Protein AF-A0A7C5TQ43-F1 (afdb_monomer)

Secondary structure (DSSP, 8-state):
-HHHHHHHHHHHHTT----PPEEEEEEEEE-TT-PEEEEEEES-GGGSSSEESTTEEEETTEEEEEEEEEEEEEEEEEEEEPPTT-EEEEEE-SS-EEEEEETTEEEEEEEEEEEEEEEEEEEE---------SSHHHHHHHHHHHHHHHHHT-

Nearest PDB structures (foldseek):
  6xux-assembly1_A  TM=3.643E-01  e=1.805E+00  Escherichia coli K-12
  6ct8-assembly1_A  TM=3.686E-01  e=1.093E+00  Pseudomonas aeruginosa PAO1
  3kd4-assembly1_A  TM=4.712E-01  e=3.521E+00  Parabacteroides distasonis ATCC 8503
  3d3i-assembly1_A  TM=3.555E-01  e=7.678E+00  Escherichia coli K-12
  5ca3-assembly1_A  TM=2.874E-01  e=9.075E+00  Escherichia coli K-12

Solvent-accessible surface area (backbone atoms only — not comparable to full-atom values): 8699 Å² total; per-residue (Å²): 118,72,70,62,54,53,55,54,52,56,62,62,61,72,69,70,74,74,80,77,74,29,41,37,42,36,42,34,41,36,44,96,85,40,37,31,36,37,45,75,54,62,78,40,76,84,66,68,40,62,62,47,49,88,41,37,49,76,56,96,75,32,37,38,38,47,52,70,47,91,59,49,19,56,37,36,38,42,33,39,34,46,30,67,69,43,46,80,78,46,78,48,53,97,40,67,74,46,80,45,79,57,85,64,24,40,33,43,32,38,43,48,62,73,38,53,51,44,42,39,40,32,32,32,57,77,71,72,83,74,77,80,75,73,61,75,72,54,51,55,60,54,52,52,50,53,52,51,56,54,60,76,74,108

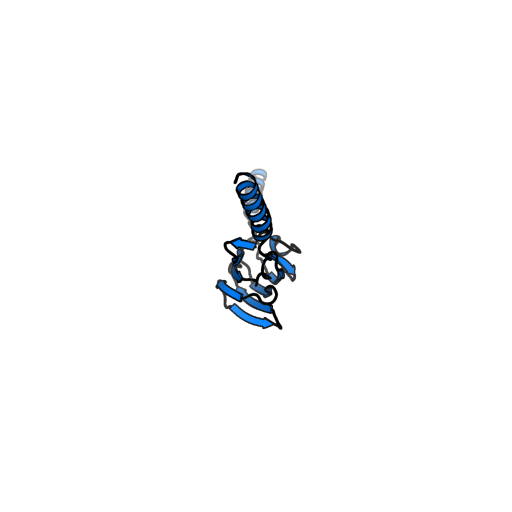Radius of gyration: 27.86 Å; Cα contacts (8 Å, |Δi|>4): 275; chains: 1; bounding box: 81×30×84 Å

pLDDT: mean 87.1, std 13.39, range [50.44, 98.31]

Sequence (154 aa):
MKKTGIAILLILLSTLAFAQTYYADVELTLDDAGVAQITGRTNHPLLSQESSSEFSRKNNGLWLFNMTLDENFSNYVFKVTLPKDASINYVKSPGPIRIEGVGSKIMVAGYGQGRRLEILLQYAVPSKPEKSGGWSYLAIPIFALALCILYLKT

Mean predicted aligned error: 11.12 Å

Foldseek 3Di:
DVVVVVVVVVVVVVPPPPQDAKEEEWEWEAEPLRKTQIDDDIPDPVSPDRIDNPQWDDDPQKIKGKDWDQGWHQKYKYKYKYYFQKDWPDWDWPFDWDWDDDDRIIMIITMDHRGITIIITMIGDDDDPDPPDDPVVVVVVVVVVVVVVVVVVD

Structure (mmCIF, N/CA/C/O backbo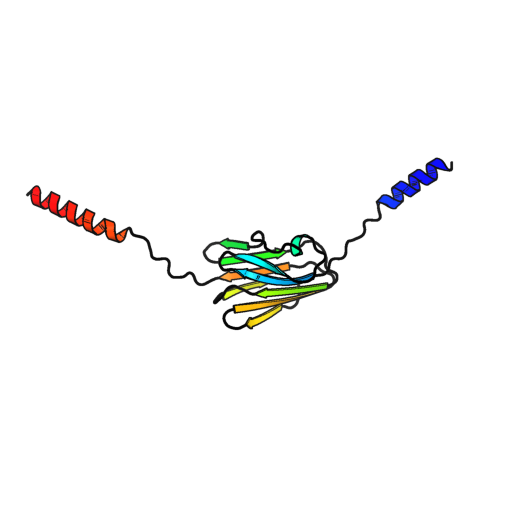ne):
data_AF-A0A7C5TQ43-F1
#
_entry.id   AF-A0A7C5TQ43-F1
#
loop_
_atom_site.group_PDB
_atom_site.id
_atom_site.type_symbol
_atom_site.label_atom_id
_atom_site.label_alt_id
_atom_site.label_comp_id
_atom_site.label_asym_id
_atom_site.label_entity_id
_atom_site.label_seq_id
_atom_site.pdbx_PDB_ins_code
_atom_site.Cartn_x
_atom_site.Cartn_y
_atom_site.Cartn_z
_atom_site.occupancy
_atom_site.B_iso_or_equiv
_atom_site.auth_seq_id
_atom_site.auth_comp_id
_atom_site.auth_asym_id
_atom_site.auth_atom_id
_atom_site.pdbx_PDB_model_num
ATOM 1 N N . MET A 1 1 ? -18.125 16.902 53.996 1.00 53.00 1 MET A N 1
ATOM 2 C CA . MET A 1 1 ? -18.559 15.654 53.323 1.00 53.00 1 MET A CA 1
ATOM 3 C C . MET A 1 1 ? -19.015 15.843 51.870 1.00 53.00 1 MET A C 1
ATOM 5 O O . MET A 1 1 ? -18.722 14.975 51.068 1.00 53.00 1 MET A O 1
ATOM 9 N N . LYS A 1 2 ? -19.664 16.956 51.472 1.00 57.88 2 LYS A N 1
ATOM 10 C CA . LYS A 1 2 ? -20.081 17.166 50.062 1.00 57.88 2 LYS A CA 1
ATOM 11 C C . LYS A 1 2 ? -18.926 17.443 49.078 1.00 57.88 2 LYS A C 1
ATOM 13 O O . LYS A 1 2 ? -18.955 16.966 47.954 1.00 57.88 2 LYS A O 1
ATOM 18 N N . LYS A 1 3 ? -17.888 18.177 49.505 1.00 57.84 3 LYS A N 1
ATOM 19 C CA . LYS A 1 3 ? -16.753 18.569 48.641 1.00 57.84 3 LYS A CA 1
ATOM 20 C C . LYS A 1 3 ? -15.820 17.401 48.282 1.00 57.84 3 LYS A C 1
ATOM 22 O O . LYS A 1 3 ? -15.305 17.354 47.175 1.00 57.84 3 LYS A O 1
ATOM 27 N N . THR A 1 4 ? -15.651 16.442 49.193 1.00 66.50 4 THR A N 1
ATOM 28 C CA . THR A 1 4 ? -14.832 15.238 48.977 1.00 66.50 4 THR A CA 1
ATOM 29 C C . THR A 1 4 ? -15.484 14.258 48.000 1.00 66.50 4 THR A C 1
ATOM 31 O O . THR A 1 4 ? -14.784 13.670 47.187 1.00 66.50 4 THR A O 1
ATOM 34 N N . GLY A 1 5 ? -16.818 14.138 48.001 1.00 73.69 5 GLY A N 1
ATOM 35 C CA . GLY A 1 5 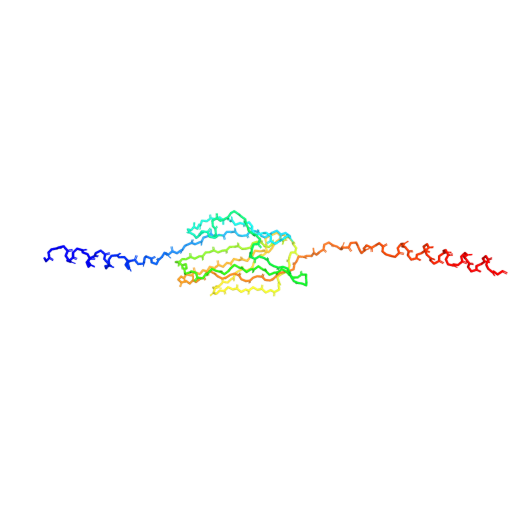? -17.538 13.304 47.028 1.00 73.69 5 GLY A CA 1
ATOM 36 C C . GLY A 1 5 ? -17.447 13.824 45.588 1.00 73.69 5 GLY A C 1
ATOM 37 O O . GLY A 1 5 ? -17.293 13.038 44.661 1.00 73.69 5 GLY A O 1
ATOM 38 N N . ILE A 1 6 ? -17.464 15.149 45.401 1.00 77.81 6 ILE A N 1
ATOM 39 C CA . ILE A 1 6 ? -17.336 15.784 44.077 1.00 77.81 6 ILE A CA 1
ATOM 40 C C . ILE A 1 6 ? -15.937 15.558 43.485 1.00 77.81 6 ILE A C 1
ATOM 42 O O . ILE A 1 6 ? -15.816 15.267 42.298 1.00 77.81 6 ILE A O 1
ATOM 46 N N . ALA A 1 7 ? -14.886 15.633 44.308 1.00 79.19 7 ALA A N 1
ATOM 47 C CA . ALA A 1 7 ? -13.517 15.372 43.863 1.00 79.19 7 ALA A CA 1
ATOM 48 C C . ALA A 1 7 ? -13.323 13.914 43.405 1.00 79.19 7 ALA A C 1
ATOM 50 O O . ALA A 1 7 ? -12.698 13.670 42.378 1.00 79.19 7 ALA A O 1
ATOM 51 N N . ILE A 1 8 ? -13.914 12.953 44.122 1.00 78.56 8 ILE A N 1
ATOM 52 C CA . ILE A 1 8 ? -13.866 11.529 43.755 1.00 78.56 8 ILE A CA 1
ATOM 53 C C . ILE A 1 8 ? -14.643 11.269 42.455 1.00 78.56 8 ILE A C 1
ATOM 55 O O . ILE A 1 8 ? -14.172 10.527 41.597 1.00 78.56 8 ILE A O 1
ATOM 59 N N . LEU A 1 9 ? -15.794 11.924 42.265 1.00 77.50 9 LEU A N 1
ATOM 60 C CA . LEU A 1 9 ? -16.582 11.818 41.034 1.00 77.50 9 LEU A CA 1
ATOM 61 C C . LEU A 1 9 ? -15.830 12.373 39.808 1.00 77.50 9 LEU A C 1
ATOM 63 O O . LEU A 1 9 ? -15.865 11.764 38.744 1.00 77.50 9 LEU A O 1
ATOM 67 N N . LEU A 1 10 ? -15.108 13.488 39.962 1.00 76.81 10 LEU A N 1
ATOM 68 C CA . LEU A 1 10 ? -14.272 14.074 38.904 1.00 76.81 10 LEU A CA 1
ATOM 69 C C . LEU A 1 10 ? -13.087 13.176 38.513 1.00 76.81 10 LEU A C 1
ATOM 71 O O . LEU A 1 10 ? -12.746 13.106 37.336 1.00 76.81 10 LEU A O 1
ATOM 75 N N . ILE A 1 11 ? -12.494 12.459 39.473 1.00 78.12 11 ILE A N 1
ATOM 76 C CA . ILE A 1 11 ? -11.411 11.494 39.216 1.00 78.12 11 ILE A CA 1
ATOM 77 C C . ILE A 1 11 ? -11.943 10.234 38.514 1.00 78.12 11 ILE A C 1
ATOM 79 O O . ILE A 1 11 ? -11.248 9.656 37.688 1.00 78.12 11 ILE A O 1
ATOM 83 N N . LEU A 1 12 ? -13.179 9.816 38.793 1.00 74.44 12 LEU A N 1
ATOM 84 C CA . LEU A 1 12 ? -13.800 8.668 38.119 1.00 74.44 12 LEU A CA 1
ATOM 85 C C . LEU A 1 12 ? -14.260 8.985 36.687 1.00 74.44 12 LEU A C 1
ATOM 87 O O . LEU A 1 12 ? -14.347 8.083 35.862 1.00 74.44 12 LEU A O 1
ATOM 91 N N . LEU A 1 13 ? -14.531 10.254 36.373 1.00 72.19 13 LEU A N 1
ATOM 92 C CA . LEU A 1 13 ? -14.904 10.690 35.022 1.00 72.19 13 LEU A CA 1
ATOM 93 C C . LEU A 1 13 ? -13.702 10.816 34.069 1.00 72.19 13 LEU A C 1
ATOM 95 O O . LEU A 1 13 ? -13.902 10.827 32.857 1.00 72.19 13 LEU A O 1
ATOM 99 N N . SER A 1 14 ? -12.463 10.882 34.576 1.00 66.88 14 SER A N 1
ATOM 100 C CA . SER A 1 14 ? -11.261 10.997 33.733 1.00 66.88 14 SER A CA 1
ATOM 101 C C . SER A 1 14 ? -10.844 9.682 33.064 1.00 66.88 14 SER A C 1
ATOM 103 O O . SER A 1 14 ? -10.039 9.704 32.136 1.00 66.88 14 SER A O 1
ATOM 105 N N . THR A 1 15 ? -11.403 8.541 33.487 1.00 63.38 15 THR A N 1
ATOM 106 C CA . THR A 1 15 ? -11.098 7.212 32.929 1.00 63.38 15 THR A CA 1
ATOM 107 C C . THR A 1 15 ? -12.084 6.752 31.856 1.00 63.38 15 THR A C 1
ATOM 109 O O . THR A 1 15 ? -11.984 5.616 31.390 1.00 63.38 15 THR A O 1
ATOM 112 N N . LEU A 1 16 ? -12.999 7.620 31.404 1.00 61.56 16 LEU A N 1
ATOM 113 C CA . LEU A 1 16 ? -13.785 7.394 30.188 1.00 61.56 16 LEU A CA 1
ATOM 114 C C . LEU A 1 16 ? -12.873 7.538 28.959 1.00 61.56 16 LEU A C 1
ATOM 116 O O . LEU A 1 16 ? -12.969 8.486 28.182 1.00 61.56 16 LEU A O 1
ATOM 120 N N . ALA A 1 17 ? -11.950 6.591 28.799 1.00 63.25 17 ALA A N 1
ATOM 121 C CA . ALA A 1 17 ? -11.212 6.399 27.568 1.00 63.25 17 ALA A CA 1
ATOM 122 C C . ALA A 1 17 ? -12.217 5.929 26.511 1.00 63.25 17 ALA A C 1
ATOM 124 O O . ALA A 1 17 ? -12.597 4.759 26.457 1.00 63.25 17 ALA A O 1
ATOM 125 N N . PHE A 1 18 ? -12.697 6.862 25.693 1.00 63.91 18 PHE A N 1
ATOM 126 C CA . PHE A 1 18 ? -13.457 6.517 24.505 1.00 63.91 18 PHE A CA 1
ATOM 127 C C . PHE A 1 18 ? -12.513 5.778 23.562 1.00 63.91 18 PHE A C 1
ATOM 129 O O . PHE A 1 18 ? -11.591 6.372 23.006 1.00 63.91 18 PHE A O 1
ATOM 136 N N . ALA A 1 19 ? -12.724 4.473 23.395 1.00 66.94 19 ALA A N 1
ATOM 137 C CA . ALA A 1 19 ? -12.080 3.726 22.328 1.00 66.94 19 ALA A CA 1
ATOM 138 C C . ALA A 1 19 ? -12.570 4.310 20.995 1.00 66.94 19 ALA A C 1
ATOM 140 O O . ALA A 1 19 ? -13.685 4.026 20.546 1.00 66.94 19 ALA A O 1
ATOM 141 N N . GLN A 1 20 ? -11.769 5.199 20.403 1.00 76.00 20 GLN A N 1
ATOM 142 C CA . GLN A 1 20 ? -12.098 5.816 19.129 1.00 76.00 20 GLN A CA 1
ATOM 143 C C . GLN A 1 20 ? -12.204 4.713 18.082 1.00 76.00 20 GLN A C 1
ATOM 145 O O . GLN A 1 20 ? -11.263 3.966 17.831 1.00 76.00 20 GLN A O 1
ATOM 150 N N . THR A 1 21 ? -13.394 4.581 17.510 1.00 85.31 21 THR A N 1
ATOM 151 C CA . THR A 1 21 ? -13.659 3.569 16.499 1.00 85.31 21 THR A CA 1
ATOM 152 C C . THR A 1 21 ? -13.360 4.162 15.128 1.00 85.31 21 THR A C 1
ATOM 154 O O . THR A 1 21 ? -14.011 5.124 14.709 1.00 85.31 21 THR A O 1
ATOM 157 N N . TYR A 1 22 ? -12.375 3.605 14.425 1.00 95.25 22 TYR A N 1
ATOM 158 C CA . TYR A 1 22 ? -11.996 4.098 13.104 1.00 95.25 22 TYR A CA 1
ATOM 159 C C . TYR A 1 22 ? -12.810 3.453 11.982 1.00 95.25 22 TYR A C 1
ATOM 161 O O . TYR A 1 22 ? -13.340 2.349 12.116 1.00 95.25 22 TYR A O 1
ATOM 169 N N . TYR A 1 23 ? -12.935 4.163 10.873 1.00 95.94 23 TYR A N 1
ATOM 170 C CA . TYR A 1 23 ? -13.541 3.731 9.623 1.00 95.94 23 TYR A CA 1
ATOM 171 C C . TYR A 1 23 ? -12.664 4.221 8.474 1.00 95.94 23 TYR A C 1
ATOM 173 O O . TYR A 1 23 ? -12.172 5.350 8.523 1.00 95.94 23 TYR A O 1
ATOM 181 N N . ALA A 1 24 ? -12.504 3.402 7.436 1.00 96.94 24 ALA A N 1
ATOM 182 C CA . ALA A 1 24 ? -11.791 3.801 6.230 1.00 96.94 24 ALA A CA 1
ATOM 183 C C . ALA A 1 24 ? -12.426 3.208 4.970 1.00 96.94 24 ALA A C 1
ATOM 185 O O . ALA A 1 24 ? -12.670 2.013 4.881 1.00 96.94 24 ALA A O 1
ATOM 186 N N . ASP A 1 25 ? -12.630 4.040 3.966 1.00 97.50 25 ASP A N 1
ATOM 187 C CA . ASP A 1 25 ? -12.872 3.642 2.584 1.00 97.50 25 ASP A CA 1
ATOM 188 C C . ASP A 1 25 ? -11.901 4.452 1.739 1.00 97.50 25 ASP A C 1
ATOM 190 O O . ASP A 1 25 ? -12.130 5.640 1.498 1.00 97.50 25 ASP A O 1
ATOM 194 N N . VAL A 1 26 ? -10.746 3.853 1.449 1.00 97.06 26 VAL A N 1
ATOM 195 C CA . VAL A 1 26 ? -9.582 4.570 0.919 1.00 97.06 26 VAL A CA 1
ATOM 196 C C . VAL A 1 26 ? -9.094 3.991 -0.400 1.00 97.06 26 VAL A C 1
ATOM 198 O O . VAL A 1 26 ? -8.979 2.778 -0.583 1.00 97.06 26 VAL A O 1
ATOM 201 N N . GLU A 1 27 ? -8.741 4.883 -1.314 1.00 97.44 27 GLU A N 1
ATOM 202 C CA . GLU A 1 27 ? -8.082 4.551 -2.569 1.00 97.44 27 GLU A CA 1
ATOM 203 C C . GLU A 1 27 ? -6.670 5.135 -2.559 1.00 97.44 27 GLU A C 1
ATOM 205 O O . GLU A 1 27 ? -6.463 6.334 -2.364 1.00 97.44 27 GLU A O 1
ATOM 210 N N . LEU A 1 28 ? -5.700 4.249 -2.753 1.00 97.62 28 LEU A N 1
ATOM 211 C CA . LEU A 1 28 ? -4.271 4.502 -2.730 1.00 97.62 28 LEU A CA 1
ATOM 212 C C . LEU A 1 28 ? -3.745 4.346 -4.155 1.00 97.62 28 LEU A C 1
ATOM 214 O O . LEU A 1 28 ? -3.889 3.282 -4.756 1.00 97.62 28 LEU A O 1
ATOM 218 N N . THR A 1 29 ? -3.126 5.381 -4.711 1.00 97.50 29 THR A N 1
ATOM 219 C CA . THR A 1 29 ? -2.460 5.293 -6.020 1.00 97.50 29 THR A CA 1
ATOM 220 C C . THR A 1 29 ? -0.967 5.497 -5.836 1.00 97.50 29 THR A C 1
ATOM 222 O O . THR A 1 29 ? -0.548 6.568 -5.404 1.00 97.50 29 THR A O 1
ATOM 225 N N . LEU A 1 30 ? -0.174 4.471 -6.149 1.00 97.12 30 LEU A N 1
ATOM 226 C CA . LEU A 1 30 ? 1.284 4.533 -6.073 1.00 97.12 30 LEU A CA 1
ATOM 227 C C . LEU A 1 30 ? 1.864 5.045 -7.395 1.00 97.12 30 LEU A C 1
ATOM 229 O O . LEU A 1 30 ? 1.446 4.607 -8.473 1.00 97.12 30 LEU A O 1
ATOM 233 N N . ASP A 1 31 ? 2.839 5.945 -7.308 1.00 94.56 31 ASP A N 1
ATOM 234 C CA . ASP A 1 31 ? 3.641 6.385 -8.451 1.00 94.56 31 ASP A CA 1
ATOM 235 C C . ASP A 1 31 ? 4.973 5.614 -8.578 1.00 94.56 31 ASP A C 1
ATOM 237 O O . ASP A 1 31 ? 5.323 4.774 -7.745 1.00 94.56 31 ASP A O 1
ATOM 241 N N . ASP A 1 32 ? 5.731 5.892 -9.643 1.00 91.75 32 ASP A N 1
ATOM 242 C CA . ASP A 1 32 ? 7.015 5.228 -9.923 1.00 91.75 32 ASP A CA 1
ATOM 243 C C . ASP A 1 32 ? 8.099 5.528 -8.862 1.00 91.75 32 ASP A C 1
ATOM 245 O O . ASP A 1 32 ? 9.090 4.793 -8.756 1.00 91.75 32 ASP A O 1
ATOM 249 N N . ALA A 1 33 ? 7.919 6.599 -8.079 1.00 91.50 33 ALA A N 1
ATOM 250 C CA . ALA A 1 33 ? 8.787 7.012 -6.978 1.00 91.50 33 ALA A CA 1
ATOM 251 C C . ALA A 1 33 ? 8.341 6.435 -5.620 1.00 91.50 33 ALA A C 1
ATOM 253 O O . ALA A 1 33 ? 8.987 6.695 -4.604 1.00 91.50 33 ALA A O 1
ATOM 254 N N . GLY A 1 34 ? 7.269 5.638 -5.596 1.00 91.56 34 G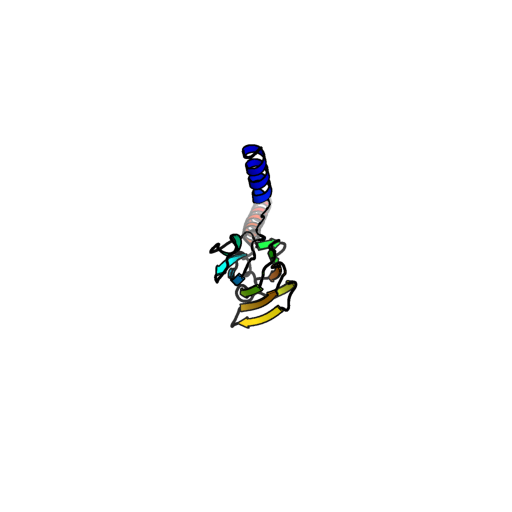LY A N 1
ATOM 255 C CA . GLY A 1 34 ? 6.718 5.041 -4.386 1.00 91.56 34 GLY A CA 1
ATOM 256 C C . GLY A 1 34 ? 5.895 6.010 -3.534 1.00 91.56 34 GLY A C 1
ATOM 257 O O . GLY A 1 34 ? 5.575 5.674 -2.394 1.00 91.56 34 GLY A O 1
ATOM 258 N N . VAL A 1 35 ? 5.529 7.189 -4.034 1.00 95.62 35 VAL A N 1
ATOM 259 C CA . VAL A 1 35 ? 4.616 8.093 -3.324 1.00 95.62 35 VAL A CA 1
ATOM 260 C C . VAL A 1 35 ? 3.196 7.551 -3.446 1.00 95.62 35 VAL A C 1
ATOM 262 O O . VAL A 1 35 ? 2.724 7.253 -4.545 1.00 95.62 35 VAL A O 1
ATOM 265 N N . ALA A 1 36 ? 2.510 7.421 -2.313 1.00 96.81 36 ALA A N 1
ATOM 266 C CA . ALA A 1 36 ? 1.112 7.031 -2.259 1.00 96.81 36 ALA A CA 1
ATOM 267 C C . ALA A 1 36 ? 0.229 8.276 -2.222 1.00 96.81 36 ALA A C 1
ATOM 269 O O . ALA A 1 36 ? 0.300 9.052 -1.273 1.00 96.81 36 ALA A O 1
ATOM 270 N N . GLN A 1 37 ? -0.614 8.445 -3.234 1.00 97.19 37 GLN A N 1
ATOM 271 C CA . GLN A 1 37 ? -1.729 9.388 -3.202 1.00 97.19 37 GLN A CA 1
ATOM 272 C C . GLN A 1 37 ? -2.894 8.720 -2.481 1.00 97.19 37 GLN A C 1
ATOM 274 O O . GLN A 1 37 ? -3.311 7.633 -2.888 1.00 97.19 37 GLN A O 1
ATOM 279 N N . ILE A 1 38 ? -3.387 9.341 -1.415 1.00 96.69 38 ILE A N 1
ATOM 280 C CA . ILE A 1 38 ? -4.420 8.791 -0.540 1.00 96.69 38 ILE A CA 1
ATOM 281 C C . ILE A 1 38 ? -5.689 9.611 -0.738 1.00 96.69 38 ILE A C 1
ATOM 283 O O . ILE A 1 38 ? -5.710 10.828 -0.574 1.00 96.69 38 ILE A O 1
ATOM 287 N N . THR A 1 39 ? -6.765 8.932 -1.108 1.00 96.56 39 THR A N 1
ATOM 288 C CA . THR A 1 39 ? -8.079 9.546 -1.306 1.00 96.56 39 THR A CA 1
ATOM 289 C C . THR A 1 39 ? -9.156 8.692 -0.653 1.00 96.56 39 THR A C 1
ATOM 291 O O . THR A 1 39 ? -8.915 7.538 -0.301 1.00 96.56 39 THR A O 1
ATOM 294 N N . GLY A 1 40 ? -10.354 9.251 -0.485 1.00 94.31 40 GLY A N 1
ATOM 295 C CA . GLY A 1 40 ? -11.510 8.530 0.039 1.00 94.31 40 GLY A CA 1
ATOM 296 C C . GLY A 1 40 ? -12.062 9.128 1.329 1.00 94.31 40 GLY A C 1
ATOM 297 O O . GLY A 1 40 ? -11.907 10.318 1.601 1.00 94.31 40 GLY A O 1
ATOM 298 N N . ARG A 1 41 ? -12.781 8.311 2.100 1.00 95.31 41 ARG A N 1
ATOM 299 C CA . ARG A 1 41 ? -13.497 8.722 3.314 1.00 95.31 41 ARG A CA 1
ATOM 300 C C . ARG A 1 41 ? -12.960 7.971 4.519 1.00 95.31 41 ARG A C 1
ATOM 302 O O . ARG A 1 41 ? -13.066 6.752 4.601 1.00 95.31 41 ARG A O 1
ATOM 309 N N . THR A 1 42 ? -12.430 8.705 5.483 1.00 96.12 42 THR A N 1
ATOM 310 C CA . THR A 1 42 ? -11.833 8.136 6.690 1.00 96.12 42 THR A CA 1
ATOM 311 C C . THR A 1 42 ? -11.931 9.122 7.844 1.00 96.12 42 THR A C 1
ATOM 313 O O . THR A 1 42 ? -11.995 10.333 7.634 1.00 96.12 42 THR A O 1
ATOM 316 N N . ASN A 1 43 ? -11.960 8.605 9.067 1.00 94.44 43 ASN A N 1
ATOM 317 C CA . ASN A 1 43 ? -11.801 9.397 10.289 1.00 94.44 43 ASN A CA 1
ATOM 318 C C . ASN A 1 43 ? -10.424 9.175 10.946 1.00 94.44 43 ASN A C 1
ATOM 320 O O . ASN A 1 43 ? -10.205 9.627 12.070 1.00 94.44 43 ASN A O 1
ATOM 324 N N . HIS A 1 44 ? -9.515 8.464 10.268 1.00 94.00 44 HIS A N 1
ATOM 325 C CA . HIS A 1 44 ? -8.171 8.175 10.754 1.00 94.00 44 HIS A CA 1
ATOM 326 C C . HIS A 1 44 ? -7.167 9.248 10.291 1.00 94.00 44 HIS A C 1
ATOM 328 O O . HIS A 1 44 ? -6.999 9.425 9.084 1.00 94.00 44 HIS A O 1
ATOM 334 N N . PRO A 1 45 ? -6.426 9.913 11.199 1.00 91.88 45 PRO A N 1
ATOM 335 C CA . PRO A 1 45 ? -5.603 11.081 10.863 1.00 91.88 45 PRO A CA 1
ATOM 336 C C . PRO A 1 45 ? -4.495 10.788 9.842 1.00 91.88 45 PRO A C 1
ATOM 338 O O . PRO A 1 45 ? -4.256 11.602 8.955 1.00 91.88 45 PRO A O 1
ATOM 341 N N . LEU A 1 46 ? -3.852 9.614 9.908 1.00 91.31 46 LEU A N 1
ATOM 342 C CA . LEU A 1 46 ? -2.810 9.232 8.938 1.00 91.31 46 LEU A CA 1
ATOM 343 C C . LEU A 1 46 ? -3.355 8.966 7.529 1.00 91.31 46 LEU A C 1
ATOM 345 O O . LEU A 1 46 ? -2.6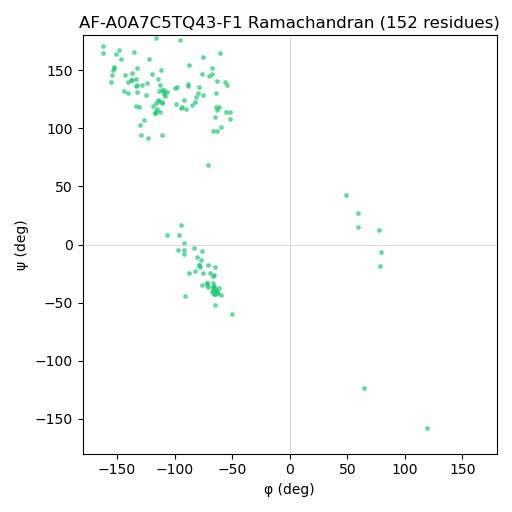20 9.097 6.559 1.00 91.31 46 LEU A O 1
ATOM 349 N N . LEU A 1 47 ? -4.634 8.601 7.412 1.00 92.06 47 LEU A N 1
ATOM 350 C CA . LEU A 1 47 ? -5.280 8.345 6.123 1.00 92.06 47 LEU A CA 1
ATOM 351 C C . LEU A 1 47 ? -5.961 9.601 5.562 1.00 92.06 47 LEU A C 1
ATOM 353 O O . LEU A 1 47 ? -6.414 9.583 4.425 1.00 92.06 47 LEU A O 1
ATOM 357 N N . SER A 1 48 ? -6.037 10.676 6.351 1.00 87.88 48 SER A N 1
ATOM 358 C CA . SER A 1 48 ? -6.545 11.981 5.915 1.00 87.88 48 SER A CA 1
ATOM 359 C C . SER A 1 48 ? -5.487 12.831 5.204 1.00 87.88 48 SER A C 1
ATOM 361 O O . SER A 1 48 ? -5.792 13.940 4.775 1.00 87.88 48 SER A O 1
ATOM 363 N N . GLN A 1 49 ? -4.243 12.354 5.114 1.00 83.75 49 GLN A N 1
ATOM 364 C CA . GLN A 1 49 ? -3.198 13.002 4.322 1.00 83.75 49 GLN A CA 1
ATOM 365 C C . GLN A 1 49 ? -3.514 12.836 2.831 1.00 83.75 49 GLN A C 1
ATOM 367 O O . GLN A 1 49 ? -4.013 11.792 2.441 1.00 83.75 49 GLN A O 1
ATOM 372 N N . GLU A 1 50 ? -3.198 13.823 1.991 1.00 88.19 50 GLU A N 1
ATOM 373 C CA . GLU A 1 50 ? -3.420 13.708 0.537 1.00 88.19 50 GLU A CA 1
ATOM 374 C C . GLU A 1 50 ? -2.369 12.815 -0.136 1.00 88.19 50 GLU A C 1
ATOM 376 O O . GLU A 1 50 ? -2.664 12.081 -1.077 1.00 88.19 50 GLU A O 1
ATOM 381 N N . SER A 1 51 ? -1.125 12.851 0.353 1.00 91.88 51 SER A N 1
ATOM 382 C CA . SER A 1 51 ? -0.045 12.020 -0.170 1.00 91.88 51 SER A CA 1
ATOM 383 C C . SER A 1 51 ? 1.035 11.743 0.868 1.00 91.88 51 SER A C 1
ATOM 385 O O . SER A 1 51 ? 1.274 12.562 1.753 1.00 91.88 51 SER A O 1
ATOM 387 N N . SER A 1 52 ? 1.696 10.590 0.759 1.00 92.38 52 SER A N 1
ATOM 388 C CA . SER A 1 52 ? 2.816 10.229 1.629 1.00 92.38 52 SER A CA 1
ATOM 389 C C . SER A 1 52 ? 3.756 9.226 0.963 1.00 92.38 52 SER A C 1
ATOM 391 O O . SER A 1 52 ? 3.324 8.278 0.305 1.00 92.38 52 SER A O 1
ATOM 393 N N . SER A 1 53 ? 5.060 9.413 1.161 1.00 92.88 53 SER A N 1
ATOM 394 C CA . SER A 1 53 ? 6.099 8.440 0.797 1.00 92.88 53 SER A CA 1
ATOM 395 C C . SER A 1 53 ? 6.529 7.560 1.975 1.00 92.88 53 SER A C 1
ATOM 397 O O . SER A 1 53 ? 7.338 6.654 1.793 1.00 92.88 53 SER A O 1
ATOM 399 N N . GLU A 1 54 ? 6.027 7.813 3.187 1.00 93.69 54 GLU A N 1
ATOM 400 C CA . GLU A 1 54 ? 6.508 7.169 4.421 1.00 93.69 54 GLU A CA 1
ATOM 401 C C . GLU A 1 54 ? 6.239 5.659 4.453 1.00 93.69 54 GLU A C 1
ATOM 403 O O . GLU A 1 54 ? 6.982 4.895 5.073 1.00 93.69 54 GLU A O 1
ATOM 408 N N . PHE A 1 55 ? 5.207 5.222 3.734 1.00 94.25 55 PHE A N 1
ATOM 409 C CA . PHE A 1 55 ? 4.802 3.822 3.638 1.00 94.25 55 PHE A CA 1
ATOM 410 C C . PHE A 1 55 ? 5.635 3.015 2.637 1.00 94.25 55 PHE A C 1
ATOM 412 O O . PHE A 1 55 ? 5.529 1.790 2.613 1.00 94.25 55 PHE A O 1
ATOM 419 N N . SER A 1 56 ? 6.463 3.662 1.813 1.00 96.06 56 SER A N 1
ATOM 420 C CA . SER A 1 56 ? 7.196 3.007 0.730 1.00 96.06 56 SER A CA 1
ATOM 421 C C . SER A 1 56 ? 8.698 2.985 0.973 1.00 96.06 56 SER A C 1
ATOM 423 O O . SER A 1 56 ? 9.313 3.981 1.346 1.00 96.06 56 SER A O 1
ATOM 425 N N . ARG A 1 57 ? 9.330 1.845 0.691 1.00 95.88 57 ARG A N 1
ATOM 426 C CA . ARG A 1 57 ? 10.792 1.701 0.670 1.00 95.88 57 ARG A CA 1
ATOM 427 C C . ARG A 1 57 ? 11.224 0.883 -0.537 1.00 95.88 57 ARG A C 1
ATOM 429 O O . ARG A 1 57 ? 10.571 -0.099 -0.873 1.00 95.88 57 ARG A O 1
ATOM 436 N N . LYS A 1 58 ? 12.343 1.249 -1.167 1.00 94.06 58 LYS A N 1
ATOM 437 C CA . LYS A 1 58 ? 12.942 0.479 -2.266 1.00 94.06 58 LYS A CA 1
ATOM 438 C C . LYS A 1 58 ? 14.200 -0.237 -1.792 1.00 94.06 58 LYS A C 1
ATOM 440 O O . LYS A 1 58 ? 15.071 0.393 -1.200 1.00 94.06 58 LYS A O 1
ATOM 445 N N . ASN A 1 59 ? 14.315 -1.529 -2.081 1.00 91.44 59 ASN A N 1
ATOM 446 C CA . ASN A 1 59 ? 15.523 -2.314 -1.838 1.00 91.44 59 ASN A CA 1
ATOM 447 C C . ASN A 1 59 ? 15.758 -3.284 -3.005 1.00 91.44 59 ASN A C 1
ATOM 449 O O . ASN A 1 59 ? 14.838 -3.992 -3.409 1.00 91.44 59 ASN A O 1
ATOM 453 N N . ASN A 1 60 ? 16.975 -3.310 -3.555 1.00 87.94 60 ASN A N 1
ATOM 454 C CA . ASN A 1 60 ? 17.379 -4.202 -4.652 1.00 87.94 60 ASN A CA 1
ATOM 455 C C . ASN A 1 60 ? 16.403 -4.224 -5.846 1.00 87.94 60 ASN A C 1
ATOM 457 O O . ASN A 1 60 ? 16.062 -5.280 -6.369 1.00 87.94 60 ASN A O 1
ATOM 461 N N . GLY A 1 61 ? 15.910 -3.053 -6.260 1.00 88.12 61 GLY A N 1
ATOM 462 C CA . GLY A 1 61 ? 14.973 -2.931 -7.385 1.00 88.12 61 GLY A CA 1
ATOM 463 C C . GLY A 1 61 ? 13.512 -3.265 -7.059 1.00 88.12 61 GLY A C 1
ATOM 464 O O . GLY A 1 61 ? 12.645 -2.996 -7.887 1.00 88.12 61 GLY A O 1
ATOM 465 N N . LEU A 1 62 ? 13.219 -3.764 -5.854 1.00 94.00 62 LEU A N 1
ATOM 466 C CA . LEU A 1 62 ? 11.867 -4.049 -5.377 1.00 94.00 62 LEU A CA 1
ATOM 467 C C . LEU A 1 62 ? 11.366 -2.930 -4.464 1.00 94.00 62 LEU A C 1
ATOM 469 O O . LEU A 1 62 ? 12.066 -2.485 -3.554 1.00 94.00 62 LEU A O 1
ATOM 473 N N . TRP A 1 63 ? 10.131 -2.506 -4.687 1.00 96.44 63 TRP A N 1
ATOM 474 C CA . TRP A 1 63 ? 9.390 -1.634 -3.792 1.00 96.44 63 TRP A CA 1
ATOM 475 C C . TRP A 1 63 ? 8.632 -2.459 -2.758 1.00 96.44 63 TRP A C 1
ATOM 477 O O . TRP A 1 63 ? 8.021 -3.475 -3.085 1.00 96.44 63 TRP A O 1
ATOM 487 N N . LEU A 1 64 ? 8.657 -1.997 -1.514 1.00 97.38 64 LEU A N 1
ATOM 488 C CA . LEU A 1 64 ? 7.832 -2.467 -0.414 1.00 97.38 64 LEU A CA 1
ATOM 489 C C . LEU A 1 64 ? 6.946 -1.310 0.037 1.00 97.38 64 LEU A C 1
ATOM 491 O O . LEU A 1 64 ? 7.453 -0.326 0.572 1.00 97.38 64 LEU A O 1
ATOM 495 N N . PHE A 1 65 ? 5.643 -1.450 -0.164 1.00 98.00 65 PHE A N 1
ATOM 496 C CA . PHE A 1 65 ? 4.623 -0.588 0.412 1.00 98.00 65 PHE A CA 1
ATOM 497 C C . PHE A 1 65 ? 4.043 -1.273 1.654 1.00 98.00 65 PHE A C 1
ATOM 499 O O . PHE A 1 65 ? 3.545 -2.397 1.567 1.00 98.00 65 PHE A O 1
ATOM 506 N N . ASN A 1 66 ? 4.140 -0.621 2.808 1.00 97.56 66 ASN A N 1
ATOM 507 C CA . ASN A 1 66 ? 3.643 -1.111 4.087 1.00 97.56 66 ASN A CA 1
ATOM 508 C C . ASN A 1 66 ? 2.799 -0.033 4.766 1.00 97.56 66 ASN A C 1
ATOM 510 O O . ASN A 1 66 ? 3.331 0.896 5.371 1.00 97.56 66 ASN A O 1
ATOM 514 N N . MET A 1 67 ? 1.485 -0.203 4.700 1.00 96.00 67 MET A N 1
ATOM 515 C CA . MET A 1 67 ? 0.529 0.582 5.465 1.00 96.00 67 MET A CA 1
ATOM 516 C C . MET A 1 67 ? -0.100 -0.330 6.514 1.00 96.00 67 MET A C 1
ATOM 518 O O . MET A 1 67 ? -1.054 -1.057 6.238 1.00 96.00 67 MET A O 1
ATOM 522 N N . THR A 1 68 ? 0.483 -0.313 7.710 1.00 95.94 68 THR A N 1
ATOM 523 C CA . THR A 1 68 ? -0.052 -0.989 8.893 1.00 95.94 68 THR A CA 1
ATOM 524 C C . THR A 1 68 ? -0.393 0.070 9.926 1.00 95.94 68 THR A C 1
ATOM 526 O O . THR A 1 68 ? 0.475 0.852 10.308 1.00 95.94 68 THR A O 1
ATOM 529 N N . LEU A 1 69 ? -1.654 0.100 10.340 1.00 94.88 69 LEU A N 1
ATOM 530 C CA . LEU A 1 69 ? -2.159 0.974 11.395 1.00 94.88 69 LEU A CA 1
ATOM 531 C C . LEU A 1 69 ? -2.509 0.093 12.588 1.00 94.88 69 LEU A C 1
ATOM 533 O O . LEU A 1 69 ? -3.117 -0.957 12.394 1.00 94.88 69 LEU A O 1
ATOM 537 N N . ASP A 1 70 ? -2.091 0.466 13.793 1.00 92.06 70 ASP A N 1
ATOM 538 C CA . ASP A 1 70 ? -2.227 -0.396 14.974 1.00 92.06 70 ASP A CA 1
ATOM 539 C C . ASP A 1 70 ? -3.653 -0.388 15.543 1.00 92.06 70 ASP A C 1
ATOM 541 O O . ASP A 1 70 ? -4.061 -1.313 16.253 1.00 92.06 70 ASP A O 1
ATOM 545 N N . GLU A 1 71 ? -4.435 0.632 15.206 1.00 92.75 71 GLU A N 1
ATOM 546 C CA . GLU A 1 71 ? -5.794 0.823 15.675 1.00 92.75 71 GLU A CA 1
ATOM 547 C C . GLU A 1 71 ? -6.789 -0.105 14.971 1.00 92.75 71 GLU A C 1
ATOM 549 O O . GLU A 1 71 ? -6.692 -0.413 13.780 1.00 92.75 71 GLU A O 1
ATOM 554 N N . ASN A 1 72 ? -7.816 -0.525 15.712 1.00 93.12 72 ASN A N 1
ATOM 555 C CA . ASN A 1 72 ? -8.900 -1.311 15.142 1.00 93.12 72 ASN A CA 1
ATOM 556 C C . ASN A 1 72 ? -9.886 -0.421 14.388 1.00 93.12 72 ASN A C 1
ATOM 558 O O . ASN A 1 72 ? -10.357 0.606 14.885 1.00 93.12 72 ASN A O 1
ATOM 562 N N . PHE A 1 73 ? -10.275 -0.890 13.210 1.00 95.25 73 PHE A N 1
ATOM 563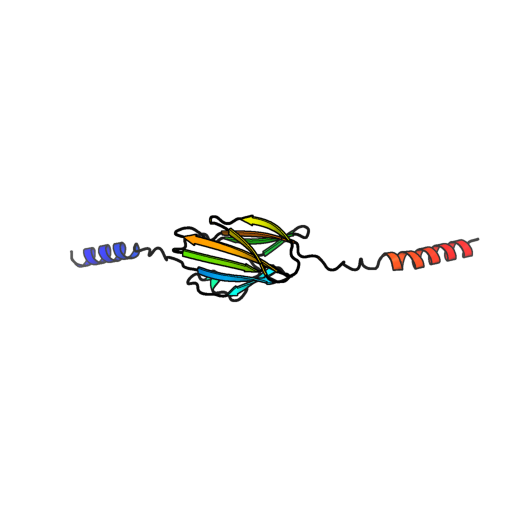 C CA . PHE A 1 73 ? -11.320 -0.278 12.411 1.00 95.25 73 PHE A CA 1
ATOM 564 C C . PHE A 1 73 ? -12.634 -1.024 12.638 1.00 95.25 73 PHE A C 1
ATOM 566 O O . PHE A 1 73 ? -12.668 -2.258 12.620 1.00 95.25 73 PHE A O 1
ATOM 573 N N . SER A 1 74 ? -13.726 -0.273 12.813 1.00 95.56 74 SER A N 1
ATOM 574 C CA . SER A 1 74 ? -15.093 -0.800 12.709 1.00 95.56 74 SER A CA 1
ATOM 575 C C . SER A 1 74 ? -15.233 -1.572 11.412 1.00 95.56 74 SER A C 1
ATOM 577 O O . SER A 1 74 ? -15.450 -2.773 11.454 1.00 95.56 74 SER A O 1
ATOM 579 N N . ASN A 1 75 ? -15.012 -0.896 10.289 1.00 95.75 75 ASN A N 1
ATOM 580 C CA . ASN A 1 75 ? -14.919 -1.456 8.956 1.00 95.75 75 ASN A CA 1
ATOM 581 C C . ASN A 1 75 ? -13.849 -0.690 8.183 1.00 95.75 75 ASN A C 1
ATOM 583 O O . ASN A 1 75 ? -13.704 0.525 8.359 1.00 95.75 75 ASN A O 1
ATOM 587 N N . TYR A 1 76 ? -13.138 -1.386 7.306 1.00 97.06 76 TYR A N 1
ATOM 588 C CA . TYR A 1 76 ? -12.312 -0.743 6.305 1.00 97.06 76 TYR A CA 1
ATOM 589 C C . TYR A 1 76 ? -12.442 -1.414 4.943 1.00 97.06 76 TYR A C 1
ATOM 591 O O . TYR A 1 76 ? -12.592 -2.633 4.849 1.00 97.06 76 TYR A O 1
ATOM 599 N N . VAL A 1 77 ? -12.327 -0.606 3.898 1.00 97.62 77 VAL A N 1
ATOM 600 C CA . VAL A 1 77 ? -12.138 -1.016 2.509 1.00 97.62 77 VAL A CA 1
ATOM 601 C C . VAL A 1 77 ? -10.938 -0.244 1.980 1.00 97.62 77 VAL A C 1
ATOM 603 O O . VAL A 1 77 ? -10.788 0.948 2.250 1.00 97.62 77 VAL A O 1
ATOM 606 N N . PHE A 1 78 ? -10.066 -0.924 1.247 1.00 97.75 78 PHE A N 1
ATOM 607 C CA . PHE A 1 78 ? -8.950 -0.279 0.573 1.00 97.75 78 PHE A CA 1
ATOM 608 C C . PHE A 1 78 ? -8.846 -0.734 -0.878 1.00 97.75 78 PHE A C 1
ATOM 610 O O . PHE A 1 78 ? -9.191 -1.870 -1.222 1.00 97.75 78 PHE A O 1
ATOM 617 N N . LYS A 1 79 ? -8.299 0.142 -1.717 1.00 98.12 79 LYS A N 1
ATOM 618 C CA . LYS A 1 79 ? -7.821 -0.188 -3.062 1.00 98.12 79 LYS A CA 1
ATOM 619 C C . LYS A 1 79 ? -6.436 0.402 -3.248 1.00 98.12 79 LYS A C 1
ATOM 621 O O . LYS A 1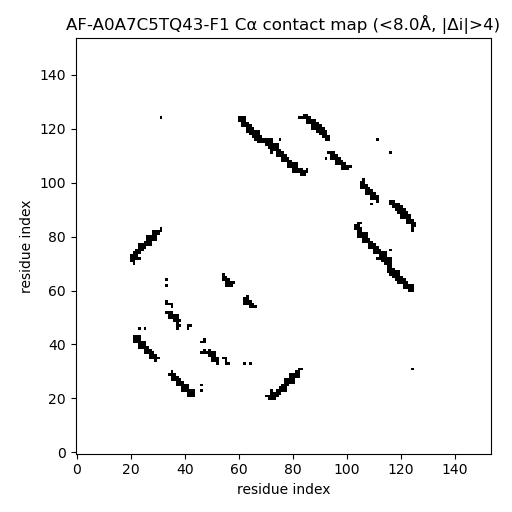 79 ? -6.244 1.576 -2.974 1.00 98.12 79 LYS A O 1
ATOM 626 N N . VAL A 1 80 ? -5.485 -0.387 -3.726 1.00 98.31 80 VAL A N 1
ATOM 627 C CA . VAL A 1 80 ? -4.132 0.059 -4.063 1.00 98.31 80 VAL A CA 1
ATOM 628 C C . VAL A 1 80 ? -3.911 -0.133 -5.548 1.00 98.31 80 VAL A C 1
ATOM 630 O O . VAL A 1 80 ? -3.862 -1.264 -6.024 1.00 98.31 80 VAL A O 1
ATOM 633 N N . THR A 1 81 ? -3.774 0.963 -6.278 1.00 98.12 81 THR A N 1
ATOM 634 C CA . THR A 1 81 ? -3.418 0.955 -7.694 1.00 98.12 81 THR A CA 1
ATOM 635 C C . THR A 1 81 ? -1.912 1.113 -7.823 1.00 98.12 81 THR A C 1
ATOM 637 O O . THR A 1 81 ? -1.347 2.129 -7.418 1.00 98.12 81 THR A O 1
ATOM 640 N N . LEU A 1 82 ? -1.267 0.096 -8.385 1.00 97.81 82 LEU A N 1
ATOM 641 C CA . LEU A 1 82 ? 0.167 0.077 -8.632 1.00 97.81 82 LEU A CA 1
ATOM 642 C C . LEU A 1 82 ? 0.561 0.948 -9.832 1.00 97.81 82 LEU A C 1
ATOM 644 O O . LEU A 1 82 ? -0.283 1.245 -10.692 1.00 97.81 82 LEU A O 1
ATOM 648 N N . PRO A 1 83 ? 1.852 1.316 -9.933 1.00 96.38 83 PRO A N 1
ATOM 649 C CA . PRO A 1 83 ? 2.362 2.012 -11.099 1.00 96.38 83 PRO A CA 1
ATOM 650 C C . PRO A 1 83 ? 2.194 1.182 -12.374 1.00 96.38 83 PRO A C 1
ATOM 652 O O . PRO A 1 83 ? 1.919 -0.024 -12.351 1.00 96.38 83 PRO A O 1
ATOM 655 N N . LYS A 1 84 ? 2.331 1.852 -13.516 1.00 95.12 84 LYS A N 1
ATOM 656 C CA . LYS A 1 84 ? 2.150 1.211 -14.817 1.00 95.12 84 LYS A CA 1
ATOM 657 C C . LYS A 1 84 ? 3.195 0.109 -15.025 1.00 95.12 84 LYS A C 1
ATOM 659 O O . LYS A 1 84 ? 4.355 0.274 -14.662 1.00 95.12 84 LYS A O 1
ATOM 664 N N . ASP A 1 85 ? 2.758 -0.995 -15.631 1.00 94.00 85 ASP A N 1
ATOM 665 C CA . ASP A 1 85 ? 3.587 -2.157 -15.978 1.00 94.00 85 ASP A CA 1
ATOM 666 C C . ASP A 1 85 ? 4.277 -2.811 -14.763 1.00 94.00 85 ASP A C 1
ATOM 668 O O . ASP A 1 85 ? 5.197 -3.614 -14.918 1.00 94.00 85 ASP A O 1
ATOM 672 N N . ALA A 1 86 ? 3.831 -2.490 -13.543 1.00 95.31 86 ALA A N 1
ATOM 673 C CA . ALA A 1 86 ? 4.360 -3.084 -12.330 1.00 95.31 86 ALA A CA 1
ATOM 674 C C . ALA A 1 86 ? 4.008 -4.573 -12.238 1.00 95.31 86 ALA A C 1
ATOM 676 O O . ALA A 1 86 ? 2.922 -5.004 -12.627 1.00 95.31 86 ALA A O 1
ATOM 677 N N . SER A 1 87 ? 4.906 -5.352 -11.644 1.00 94.94 87 SER A N 1
ATOM 678 C CA . SER A 1 87 ? 4.687 -6.761 -11.322 1.00 94.94 87 SER A CA 1
ATOM 679 C C . SER A 1 87 ? 4.655 -6.955 -9.812 1.00 94.94 87 SER A C 1
ATOM 681 O O . SER A 1 87 ? 5.555 -6.495 -9.106 1.00 94.94 87 SER A O 1
ATOM 683 N N . ILE A 1 88 ? 3.650 -7.669 -9.313 1.00 96.31 88 ILE A N 1
ATOM 684 C CA . ILE A 1 88 ? 3.542 -8.012 -7.893 1.00 96.31 88 ILE A CA 1
ATOM 685 C C . ILE A 1 88 ? 4.448 -9.204 -7.589 1.00 96.31 88 ILE A C 1
ATOM 687 O O . ILE A 1 88 ? 4.365 -10.229 -8.259 1.00 96.31 88 ILE A O 1
ATOM 691 N N . ASN A 1 89 ? 5.264 -9.078 -6.545 1.00 95.81 89 ASN A N 1
ATOM 692 C CA . ASN A 1 89 ? 5.975 -10.211 -5.956 1.00 95.81 89 ASN A CA 1
ATOM 693 C C . ASN A 1 89 ? 5.158 -10.849 -4.825 1.00 95.81 89 ASN A C 1
ATOM 695 O O . ASN A 1 89 ? 5.050 -12.068 -4.734 1.00 95.81 89 ASN A O 1
ATOM 699 N N . TYR A 1 90 ? 4.581 -10.020 -3.950 1.00 95.00 90 TYR A N 1
ATOM 700 C CA . TYR A 1 90 ? 3.872 -10.489 -2.763 1.00 95.00 90 TYR A CA 1
ATOM 701 C C . TYR A 1 90 ? 2.813 -9.490 -2.287 1.00 95.00 90 TYR A C 1
ATOM 703 O O . TYR A 1 90 ? 3.018 -8.279 -2.364 1.00 95.00 90 TYR A O 1
ATOM 711 N N . VAL A 1 91 ? 1.704 -10.009 -1.752 1.00 97.44 91 VAL A N 1
ATOM 712 C CA . VAL A 1 91 ? 0.637 -9.236 -1.102 1.00 97.44 91 VAL A CA 1
ATOM 713 C C . VAL A 1 91 ? 0.252 -9.911 0.209 1.00 97.44 91 VAL A C 1
ATOM 715 O O . VAL A 1 91 ? 0.043 -11.125 0.241 1.00 97.44 91 VAL A O 1
ATOM 718 N N . LYS A 1 92 ? 0.080 -9.122 1.268 1.00 96.62 92 LYS A N 1
ATOM 719 C CA . LYS A 1 92 ? -0.506 -9.554 2.537 1.00 96.62 92 LYS A CA 1
ATOM 720 C C . LYS A 1 92 ? -1.554 -8.563 3.010 1.00 96.62 92 LYS A C 1
ATOM 722 O O . LYS A 1 92 ? -1.331 -7.353 2.998 1.00 96.62 92 LYS A O 1
ATOM 727 N N . SER A 1 93 ? -2.658 -9.106 3.501 1.00 96.25 93 SER A N 1
ATOM 728 C CA . SER A 1 93 ? -3.653 -8.392 4.290 1.00 96.25 93 SER A CA 1
ATOM 729 C C . SER A 1 93 ? -4.359 -9.396 5.213 1.00 96.25 93 SER A C 1
ATOM 731 O O . SER A 1 93 ? -4.420 -10.579 4.872 1.00 96.25 93 SER A O 1
ATOM 733 N N . PRO A 1 94 ? -4.878 -8.988 6.385 1.00 92.75 94 PRO A N 1
ATOM 734 C CA . PRO A 1 94 ? -5.566 -9.891 7.310 1.00 92.75 94 PRO A CA 1
ATOM 735 C C . PRO A 1 94 ? -6.994 -10.262 6.870 1.00 92.75 94 PRO A C 1
ATOM 737 O O . PRO A 1 94 ? -7.653 -11.056 7.544 1.00 92.75 94 PRO A O 1
ATOM 740 N N . GLY A 1 95 ? -7.500 -9.666 5.789 1.00 91.19 95 GLY A N 1
ATOM 741 C CA . GLY A 1 95 ? -8.792 -9.982 5.180 1.00 91.19 95 GLY A CA 1
ATOM 742 C C . GLY A 1 95 ? -8.654 -10.537 3.759 1.00 91.19 95 GLY A C 1
ATOM 743 O O . GLY A 1 95 ? -7.540 -10.630 3.236 1.00 91.19 95 GLY A O 1
ATOM 744 N N . PRO A 1 96 ? -9.778 -10.905 3.118 1.00 94.19 96 PRO A N 1
ATOM 745 C CA . PRO A 1 96 ? -9.791 -11.290 1.714 1.00 94.19 96 PRO A CA 1
ATOM 746 C C . PRO A 1 96 ? -9.215 -10.185 0.828 1.00 94.19 96 PRO A C 1
ATOM 748 O O . PRO A 1 96 ? -9.495 -9.000 1.028 1.00 94.19 96 PRO A O 1
ATOM 751 N N . ILE A 1 97 ? -8.442 -10.594 -0.175 1.00 97.25 97 ILE A N 1
ATOM 752 C CA . ILE A 1 97 ? -7.859 -9.702 -1.175 1.00 97.25 97 ILE A CA 1
ATOM 753 C C . ILE A 1 97 ? -8.352 -10.076 -2.568 1.00 97.25 97 ILE A C 1
ATOM 755 O O . ILE A 1 97 ? -8.557 -11.249 -2.883 1.00 97.25 97 ILE A O 1
ATOM 759 N N . ARG A 1 98 ? -8.505 -9.064 -3.413 1.00 97.44 98 ARG A N 1
ATOM 760 C CA . ARG A 1 98 ? -8.840 -9.187 -4.826 1.00 97.44 98 ARG A CA 1
ATOM 761 C C . ARG A 1 98 ? -7.784 -8.453 -5.636 1.00 97.44 98 ARG A C 1
ATOM 763 O O . ARG A 1 98 ? -7.498 -7.292 -5.359 1.00 97.44 98 ARG A O 1
ATOM 770 N N . ILE A 1 99 ? -7.220 -9.124 -6.632 1.00 97.44 99 ILE A N 1
ATOM 771 C CA . ILE A 1 99 ? -6.220 -8.552 -7.535 1.00 97.44 99 ILE A CA 1
ATOM 772 C C . ILE A 1 99 ? -6.835 -8.500 -8.929 1.00 97.44 99 ILE A C 1
ATOM 774 O O . ILE A 1 99 ? -7.299 -9.520 -9.434 1.00 97.44 99 ILE A O 1
ATOM 778 N N . GLU A 1 100 ? -6.855 -7.318 -9.533 1.00 97.12 100 GLU A N 1
ATOM 779 C CA . GLU A 1 100 ? -7.456 -7.081 -10.846 1.00 97.12 100 GLU A CA 1
ATOM 780 C C . GLU A 1 100 ? -6.517 -6.259 -11.729 1.00 97.12 100 GLU A C 1
ATOM 782 O O . GLU A 1 100 ? -5.839 -5.342 -11.265 1.00 97.12 100 GLU A O 1
ATOM 787 N N . GLY A 1 101 ? -6.490 -6.576 -13.023 1.00 95.88 101 GLY A N 1
ATOM 788 C CA . GLY A 1 101 ? -5.867 -5.721 -14.028 1.00 95.88 101 GLY A CA 1
ATOM 789 C C . GLY A 1 101 ? -6.819 -4.594 -14.421 1.00 95.88 101 GLY A C 1
ATOM 790 O O . GLY A 1 101 ? -7.958 -4.853 -14.807 1.00 95.88 101 GLY A O 1
ATOM 791 N N . VAL A 1 102 ? -6.353 -3.349 -14.348 1.00 92.50 102 VAL A N 1
ATOM 792 C CA . VAL A 1 102 ? -7.104 -2.155 -14.756 1.00 92.50 102 VAL A CA 1
ATOM 793 C C . VAL A 1 102 ? -6.276 -1.414 -15.805 1.00 92.50 102 VAL A C 1
ATOM 795 O O . VAL A 1 102 ? -5.394 -0.612 -15.492 1.00 92.50 102 VAL A O 1
ATOM 798 N N . GLY A 1 103 ? -6.514 -1.734 -17.079 1.00 92.38 103 GLY A N 1
ATOM 799 C CA . GLY A 1 103 ? -5.678 -1.262 -18.185 1.00 92.38 103 GLY A CA 1
ATOM 800 C C . GLY A 1 103 ? -4.253 -1.815 -18.083 1.00 92.38 103 GLY A C 1
ATOM 801 O O . GLY A 1 103 ? -4.061 -3.023 -18.018 1.00 92.38 103 GLY A O 1
ATOM 802 N N . SER A 1 104 ? -3.252 -0.931 -18.054 1.00 92.00 104 SER A N 1
ATOM 803 C CA . SER A 1 104 ? -1.832 -1.288 -17.878 1.00 92.00 104 SER A CA 1
ATOM 804 C C . SER A 1 104 ? -1.360 -1.222 -16.418 1.00 92.00 104 SER A C 1
ATOM 806 O O . SER A 1 104 ? -0.165 -1.082 -16.157 1.00 92.00 104 SER A O 1
ATOM 808 N N . LYS A 1 105 ? -2.291 -1.198 -15.461 1.00 96.31 105 LYS A N 1
ATOM 809 C CA . LYS A 1 105 ? -2.009 -1.135 -14.024 1.00 96.31 105 LYS A CA 1
ATOM 810 C C . LYS A 1 105 ? -2.643 -2.326 -13.322 1.00 96.31 105 LYS A C 1
ATOM 812 O O . LYS A 1 105 ? -3.585 -2.934 -13.829 1.00 96.31 105 LYS A O 1
ATOM 817 N N . ILE A 1 106 ? -2.144 -2.626 -12.132 1.00 97.69 106 ILE A N 1
ATOM 818 C CA . ILE A 1 106 ? -2.717 -3.644 -11.254 1.00 97.69 106 ILE A CA 1
ATOM 819 C C . ILE A 1 106 ? -3.364 -2.940 -10.067 1.00 97.69 106 ILE A C 1
ATOM 821 O O . ILE A 1 106 ? -2.756 -2.058 -9.462 1.00 97.69 106 ILE A O 1
ATOM 825 N N . MET A 1 107 ? -4.585 -3.338 -9.730 1.00 98.19 107 MET A N 1
ATOM 826 C CA . MET A 1 107 ? -5.294 -2.902 -8.536 1.00 98.19 107 MET A CA 1
ATOM 827 C C . MET A 1 107 ? -5.382 -4.061 -7.543 1.00 98.19 107 MET A C 1
ATOM 829 O O . MET A 1 107 ? -5.792 -5.167 -7.894 1.00 98.19 107 MET A O 1
ATOM 833 N N . VAL A 1 108 ? -5.039 -3.792 -6.289 1.00 98.31 108 VAL A N 1
ATOM 834 C CA . VAL A 1 108 ? -5.208 -4.703 -5.156 1.00 98.31 108 VAL A CA 1
ATOM 835 C C . VAL A 1 108 ? -6.263 -4.114 -4.233 1.00 98.31 108 VAL A C 1
ATOM 837 O O . VAL A 1 108 ? -6.045 -3.064 -3.640 1.00 98.31 108 VAL A O 1
ATOM 840 N N . ALA A 1 109 ? -7.405 -4.773 -4.106 1.00 98.12 109 ALA A N 1
ATOM 841 C CA . ALA A 1 109 ? -8.481 -4.355 -3.219 1.00 98.12 109 ALA A CA 1
ATOM 842 C C . ALA A 1 109 ? -8.648 -5.339 -2.061 1.00 98.12 109 ALA A C 1
ATOM 844 O O . ALA A 1 109 ? -8.405 -6.537 -2.214 1.00 98.12 109 ALA A O 1
ATOM 845 N N . GLY A 1 110 ? -9.104 -4.849 -0.918 1.00 97.56 110 GLY A N 1
ATOM 846 C CA . GLY A 1 110 ? -9.393 -5.682 0.241 1.00 97.56 110 GLY A CA 1
ATOM 847 C C . GLY A 1 110 ? -10.288 -4.966 1.237 1.00 97.56 110 GLY A C 1
ATOM 848 O O . GLY A 1 110 ? -10.565 -3.773 1.109 1.00 97.56 110 GLY A O 1
ATOM 849 N N . TYR A 1 111 ? -10.765 -5.712 2.225 1.00 97.19 111 TYR A N 1
ATOM 850 C CA . TYR A 1 111 ? -11.622 -5.176 3.274 1.00 97.19 111 TYR A CA 1
ATOM 851 C C . TYR A 1 111 ? -11.452 -5.944 4.584 1.00 97.19 111 TYR A C 1
ATOM 853 O O . TYR A 1 111 ? -10.924 -7.060 4.618 1.00 97.19 111 TYR A O 1
ATOM 861 N N . GLY A 1 112 ? -11.928 -5.352 5.673 1.00 96.06 112 GLY A N 1
ATOM 862 C CA . GLY A 1 112 ? -11.964 -5.989 6.980 1.00 96.06 112 GLY A CA 1
ATOM 863 C C . GLY A 1 112 ? -12.926 -5.296 7.934 1.00 96.06 112 GLY A C 1
ATOM 864 O O . GLY A 1 112 ? -13.379 -4.181 7.696 1.00 96.06 112 GLY A O 1
ATOM 865 N N . GLN A 1 113 ? -13.246 -5.989 9.023 1.00 95.69 113 GLN A N 1
ATOM 866 C CA . GLN A 1 113 ? -14.158 -5.528 10.065 1.00 95.69 113 GLN A CA 1
ATOM 867 C C . GLN A 1 113 ? -13.614 -5.936 11.435 1.00 95.69 113 GLN A C 1
ATOM 869 O O . GLN A 1 113 ? -13.091 -7.050 11.589 1.00 95.69 113 GLN A O 1
ATOM 874 N N . GLY A 1 114 ? -13.733 -5.029 12.408 1.00 94.25 114 GLY A N 1
ATOM 875 C CA . GLY A 1 114 ? -13.353 -5.243 13.808 1.00 94.25 114 GLY A CA 1
ATOM 876 C C . GLY A 1 114 ? -11.877 -5.588 14.016 1.00 94.25 114 GLY A C 1
ATOM 877 O O . GLY A 1 114 ? -11.547 -6.319 14.946 1.00 94.25 114 GLY A O 1
ATOM 878 N N . ARG A 1 115 ? -10.999 -5.138 13.116 1.00 93.56 115 ARG A N 1
ATOM 879 C CA . ARG A 1 115 ? -9.566 -5.460 13.121 1.00 93.56 115 ARG A CA 1
ATOM 880 C C . ARG A 1 115 ? -8.752 -4.308 12.550 1.00 93.56 115 ARG A C 1
ATOM 882 O O . ARG A 1 115 ? -9.305 -3.402 11.925 1.00 93.56 115 ARG A O 1
ATOM 889 N N . ARG A 1 116 ? -7.442 -4.373 12.743 1.00 94.62 116 ARG A N 1
ATOM 890 C CA . ARG A 1 116 ? -6.494 -3.403 12.205 1.00 94.62 116 ARG A CA 1
ATOM 891 C C . ARG A 1 116 ? -6.378 -3.447 10.678 1.00 94.62 116 ARG A C 1
ATOM 893 O O . ARG A 1 116 ? -6.550 -4.510 10.074 1.00 94.62 116 ARG A O 1
ATOM 900 N N . LEU A 1 117 ? -6.036 -2.310 10.075 1.00 96.00 117 LEU A N 1
ATOM 901 C CA . LEU A 1 117 ? -5.718 -2.210 8.651 1.00 96.00 117 LEU A CA 1
ATOM 902 C C . LEU A 1 117 ? -4.239 -2.567 8.443 1.00 96.00 117 LEU A C 1
ATOM 904 O O . LEU A 1 117 ? -3.354 -1.913 8.985 1.00 96.00 117 LEU A O 1
ATOM 908 N N . GLU A 1 118 ? -3.975 -3.609 7.654 1.00 97.06 118 GLU A N 1
ATOM 909 C CA . GLU A 1 118 ? -2.626 -4.023 7.248 1.00 97.06 118 GLU A CA 1
ATOM 910 C C . GLU A 1 118 ? -2.629 -4.291 5.737 1.00 97.06 118 GLU A C 1
ATOM 912 O O . GLU A 1 118 ? -3.368 -5.149 5.235 1.00 97.06 118 GLU A O 1
ATOM 917 N N . ILE A 1 119 ? -1.811 -3.519 5.021 1.00 97.44 119 ILE A N 1
ATOM 918 C CA . ILE A 1 119 ? -1.548 -3.646 3.590 1.00 97.44 119 ILE A CA 1
ATOM 919 C C . ILE A 1 119 ? -0.037 -3.747 3.419 1.00 97.44 119 ILE A C 1
ATOM 921 O O . ILE A 1 119 ? 0.683 -2.758 3.563 1.00 97.44 119 ILE A O 1
ATOM 925 N N . LEU A 1 120 ? 0.441 -4.943 3.089 1.00 97.75 120 LEU A N 1
ATOM 926 C CA . LEU A 1 120 ? 1.840 -5.174 2.755 1.00 97.75 120 LEU A CA 1
ATOM 927 C C . LEU A 1 120 ? 1.926 -5.625 1.302 1.00 97.75 120 LEU A C 1
ATOM 929 O O . LEU A 1 120 ? 1.427 -6.692 0.949 1.00 97.75 120 LEU A O 1
ATOM 933 N N . LEU A 1 121 ? 2.545 -4.810 0.459 1.00 97.69 121 LEU A N 1
ATOM 934 C CA . LEU A 1 121 ? 2.600 -5.018 -0.980 1.00 97.69 121 LEU A CA 1
ATOM 935 C C . LEU A 1 121 ? 4.039 -4.869 -1.458 1.00 97.69 121 LEU A C 1
ATOM 937 O O . LEU A 1 121 ? 4.641 -3.805 -1.327 1.00 97.69 121 LEU A O 1
ATOM 941 N N . GLN A 1 122 ? 4.588 -5.937 -2.026 1.00 97.44 122 GLN A N 1
ATOM 942 C CA . GLN A 1 122 ? 5.897 -5.918 -2.659 1.00 97.44 122 GLN A CA 1
ATOM 943 C C . GLN A 1 122 ? 5.740 -6.012 -4.172 1.00 97.44 122 GLN A C 1
ATOM 945 O O . GLN A 1 122 ? 5.082 -6.926 -4.678 1.00 97.44 122 GLN A O 1
ATOM 950 N N . TYR A 1 123 ? 6.362 -5.088 -4.896 1.00 96.56 123 TYR A N 1
ATOM 951 C CA . TYR A 1 123 ? 6.239 -4.993 -6.346 1.00 96.56 123 TYR A CA 1
ATOM 952 C C . TYR A 1 123 ? 7.533 -4.500 -6.998 1.00 96.56 123 TYR A C 1
ATOM 954 O O . TYR A 1 123 ? 8.382 -3.884 -6.357 1.00 96.56 123 TYR A O 1
ATOM 962 N N . ALA A 1 124 ? 7.683 -4.773 -8.288 1.00 95.00 124 ALA A N 1
ATOM 963 C CA . ALA A 1 124 ? 8.735 -4.219 -9.128 1.00 95.00 124 ALA A CA 1
ATOM 964 C C . ALA A 1 124 ? 8.099 -3.321 -10.185 1.00 95.00 124 ALA A C 1
ATOM 966 O O . ALA A 1 124 ? 7.039 -3.648 -10.714 1.00 95.00 124 ALA A O 1
ATOM 967 N N . VAL A 1 125 ? 8.755 -2.209 -10.503 1.00 93.06 125 VAL A N 1
ATOM 968 C CA . VAL A 1 125 ? 8.413 -1.380 -11.663 1.00 93.06 125 VAL A CA 1
ATOM 969 C C . VAL A 1 125 ? 9.537 -1.568 -12.676 1.00 93.06 125 VAL A C 1
ATOM 971 O O . VAL A 1 125 ? 10.700 -1.443 -12.276 1.00 93.06 125 VAL A O 1
ATOM 974 N N . PRO A 1 126 ? 9.243 -1.883 -13.949 1.00 85.56 126 PRO A N 1
ATOM 975 C CA . PRO A 1 126 ? 10.268 -2.006 -14.971 1.00 85.56 126 PRO A CA 1
ATOM 976 C C . PRO A 1 126 ? 11.084 -0.715 -15.042 1.00 85.56 126 PRO A C 1
ATOM 978 O O . PRO A 1 126 ? 10.577 0.347 -15.404 1.00 85.56 126 PRO A O 1
ATOM 981 N N . SER A 1 127 ? 12.365 -0.792 -14.690 1.00 72.06 127 SER A N 1
ATOM 982 C CA . SER A 1 127 ? 13.283 0.309 -14.948 1.00 72.06 127 SER A CA 1
ATOM 983 C C . SER A 1 127 ? 13.393 0.473 -16.460 1.00 72.06 127 SER A C 1
ATOM 985 O O . SER A 1 127 ? 13.667 -0.496 -17.173 1.00 72.06 127 SER A O 1
ATOM 987 N N . LYS A 1 128 ? 13.233 1.698 -16.973 1.00 65.19 128 LYS A N 1
ATOM 988 C CA . LYS A 1 128 ? 13.756 2.002 -18.313 1.00 65.19 128 LYS A CA 1
ATOM 989 C C . LYS A 1 128 ? 15.242 1.625 -18.304 1.00 65.19 128 LYS A C 1
ATOM 991 O O . LYS A 1 128 ? 15.888 1.910 -17.293 1.00 65.19 128 LYS A O 1
ATOM 996 N N . PRO A 1 129 ? 15.778 0.979 -19.356 1.00 55.22 129 PRO A N 1
ATOM 997 C CA . PRO A 1 129 ? 17.176 0.575 -19.378 1.00 55.22 129 PRO A CA 1
ATOM 998 C C . PRO A 1 129 ? 18.037 1.789 -19.044 1.00 55.22 129 PRO A C 1
ATOM 1000 O O . PRO A 1 129 ? 18.032 2.795 -19.759 1.00 55.22 129 PRO A O 1
ATOM 1003 N N . GLU A 1 130 ? 18.705 1.714 -17.898 1.00 50.44 130 GLU A N 1
ATOM 1004 C CA . GLU A 1 130 ? 19.636 2.730 -17.454 1.00 50.44 130 GLU A CA 1
ATOM 1005 C C . GLU A 1 130 ? 20.752 2.742 -18.496 1.00 50.44 130 GLU A C 1
ATOM 1007 O O . GLU A 1 130 ? 21.406 1.722 -18.727 1.00 50.44 130 GLU A O 1
ATOM 1012 N N . LYS A 1 131 ? 20.916 3.856 -19.221 1.00 53.47 131 LYS A N 1
ATOM 1013 C CA . LYS A 1 131 ? 22.057 4.010 -20.125 1.00 53.47 131 LYS A CA 1
ATOM 1014 C C . LYS A 1 131 ? 23.303 3.897 -19.256 1.00 53.47 131 LYS A C 1
ATOM 1016 O O . LYS A 1 131 ? 23.646 4.855 -18.570 1.00 53.47 131 LYS A O 1
ATOM 1021 N N . SER A 1 132 ? 23.951 2.733 -19.275 1.00 56.19 132 SER A N 1
ATOM 1022 C CA . SER A 1 132 ? 25.205 2.485 -18.575 1.00 56.19 132 SER A CA 1
ATOM 1023 C C . SER A 1 132 ? 26.191 3.587 -18.962 1.00 56.19 132 SER A C 1
ATOM 1025 O O . SER A 1 132 ? 26.627 3.673 -20.114 1.00 56.19 132 SER A O 1
ATOM 1027 N N . GLY A 1 133 ? 26.464 4.491 -18.027 1.00 52.81 133 GLY A N 1
ATOM 1028 C CA . GLY A 1 133 ? 27.286 5.663 -18.267 1.00 52.81 133 GLY A CA 1
ATOM 1029 C C . GLY A 1 133 ? 28.720 5.278 -18.622 1.00 52.81 133 GLY A C 1
ATOM 1030 O O . GLY A 1 133 ? 29.437 4.698 -17.820 1.00 52.81 133 GLY A O 1
ATOM 1031 N N . GLY A 1 134 ? 29.148 5.642 -19.827 1.00 58.56 134 GLY A N 1
ATOM 1032 C CA . GLY A 1 134 ? 30.245 6.598 -20.005 1.00 58.56 134 GLY A CA 1
ATOM 1033 C C . GLY A 1 134 ? 31.702 6.163 -19.820 1.00 58.56 134 GLY A C 1
ATOM 1034 O O . GLY A 1 134 ? 32.564 6.869 -20.332 1.00 58.56 134 GLY A O 1
ATOM 1035 N N . TRP A 1 135 ? 32.030 5.053 -19.154 1.00 54.62 135 TRP A N 1
ATOM 1036 C CA . TRP A 1 135 ? 33.450 4.716 -18.918 1.00 54.62 135 TRP A CA 1
ATOM 1037 C C . TRP A 1 135 ? 34.123 4.020 -20.113 1.00 54.62 135 TRP A C 1
ATOM 1039 O O . TRP A 1 135 ? 35.335 4.136 -20.292 1.00 54.62 135 TRP A O 1
ATOM 1049 N N . SER A 1 136 ? 33.352 3.375 -20.995 1.00 57.19 136 SER A N 1
ATOM 1050 C CA . SER A 1 136 ? 33.891 2.738 -22.208 1.00 57.19 136 SER A CA 1
ATOM 1051 C C . SER A 1 136 ? 34.445 3.745 -23.225 1.00 57.19 136 SER A C 1
ATOM 1053 O O . SER A 1 136 ? 35.379 3.420 -23.956 1.00 57.19 136 SER A O 1
ATOM 1055 N N . TYR A 1 137 ? 33.936 4.982 -23.242 1.00 60.03 137 TYR A N 1
ATOM 1056 C CA . TYR A 1 137 ? 34.395 6.021 -24.171 1.00 60.03 137 TYR A CA 1
ATOM 1057 C C . TYR A 1 137 ? 35.709 6.686 -23.740 1.00 60.03 137 TYR A C 1
ATOM 1059 O O . TYR A 1 137 ? 36.375 7.286 -24.578 1.00 60.03 137 TYR A O 1
ATOM 1067 N N . LEU A 1 138 ? 36.112 6.559 -22.468 1.00 59.56 138 LEU A N 1
ATOM 1068 C CA . LEU A 1 138 ? 37.409 7.049 -21.980 1.00 59.56 138 LEU A CA 1
ATOM 1069 C C . LEU A 1 138 ? 38.532 6.013 -22.144 1.00 59.56 138 LEU A C 1
ATOM 1071 O O . LEU A 1 138 ? 39.693 6.393 -22.277 1.00 59.56 138 LEU A O 1
ATOM 1075 N N . ALA A 1 139 ? 38.212 4.717 -22.206 1.00 68.56 139 ALA A N 1
ATOM 1076 C CA . ALA A 1 139 ? 39.215 3.664 -22.381 1.00 68.56 139 ALA A CA 1
ATOM 1077 C C . ALA A 1 139 ? 39.907 3.719 -23.759 1.00 68.56 139 ALA A C 1
ATOM 1079 O O . ALA A 1 139 ? 41.113 3.499 -23.859 1.00 68.56 139 ALA A O 1
ATOM 1080 N N . ILE A 1 140 ? 39.162 4.065 -24.815 1.00 73.12 140 ILE A N 1
ATOM 1081 C CA . ILE A 1 140 ? 39.663 4.137 -26.198 1.00 73.12 140 ILE A CA 1
ATOM 1082 C C . ILE A 1 140 ? 40.736 5.233 -26.383 1.00 73.12 140 ILE A C 1
ATOM 1084 O O . ILE A 1 140 ? 41.818 4.909 -26.876 1.00 73.12 140 ILE A O 1
ATOM 1088 N N . PRO A 1 141 ? 40.520 6.504 -25.978 1.00 75.75 141 PRO A N 1
ATOM 1089 C CA . PRO A 1 141 ? 41.542 7.538 -26.124 1.00 75.75 141 PRO A CA 1
ATOM 1090 C C . PRO A 1 141 ? 42.763 7.290 -25.231 1.00 75.75 141 PRO A C 1
ATOM 1092 O O . PRO A 1 141 ? 43.876 7.575 -25.660 1.00 75.75 141 PRO A O 1
ATOM 1095 N N . ILE A 1 142 ? 42.595 6.708 -24.036 1.00 81.12 142 ILE A N 1
ATOM 1096 C CA . ILE A 1 142 ? 43.723 6.363 -23.151 1.00 81.12 142 ILE A CA 1
ATOM 1097 C C . ILE A 1 142 ? 44.603 5.278 -23.789 1.00 81.12 142 ILE A C 1
ATOM 1099 O O . ILE A 1 142 ? 45.829 5.396 -23.781 1.00 81.12 142 ILE A O 1
ATOM 1103 N N . PHE A 1 143 ? 43.995 4.253 -24.392 1.00 83.25 143 PHE A N 1
ATOM 1104 C CA . PHE A 1 143 ? 44.733 3.193 -25.081 1.00 83.25 143 PHE A CA 1
ATOM 1105 C C . PHE A 1 143 ? 45.449 3.710 -26.340 1.00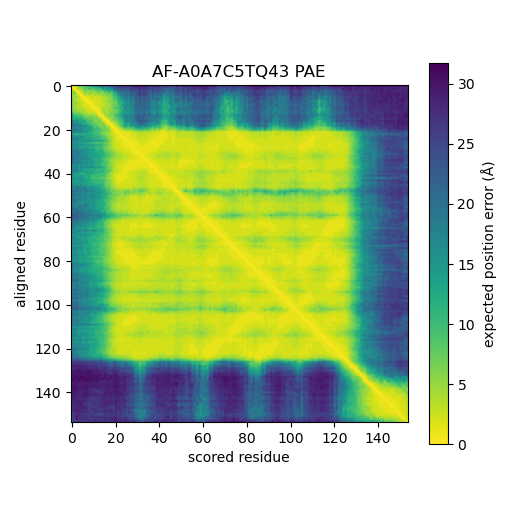 83.25 143 PHE A C 1
ATOM 1107 O O . PHE A 1 143 ? 46.612 3.381 -26.574 1.00 83.25 143 PHE A O 1
ATOM 1114 N N . ALA A 1 144 ? 44.795 4.583 -27.114 1.00 83.06 144 ALA A N 1
ATOM 1115 C CA . ALA A 1 144 ? 45.408 5.235 -28.271 1.00 83.06 144 ALA A CA 1
ATOM 1116 C C . ALA A 1 144 ? 46.596 6.132 -27.872 1.00 83.06 144 ALA A C 1
ATOM 1118 O O . ALA A 1 144 ? 47.640 6.107 -28.525 1.00 83.06 144 ALA A O 1
ATOM 1119 N N . LEU A 1 145 ? 46.475 6.880 -26.769 1.00 86.56 145 LEU A N 1
ATOM 1120 C CA . LEU A 1 145 ? 47.553 7.727 -26.256 1.00 86.56 145 LEU A CA 1
ATOM 1121 C C . LEU A 1 145 ? 48.757 6.890 -25.790 1.00 86.56 145 LEU A C 1
ATOM 1123 O O . LEU A 1 145 ? 49.900 7.238 -26.087 1.00 86.56 145 LEU A O 1
ATOM 1127 N N . ALA A 1 146 ? 48.510 5.764 -25.113 1.00 86.25 146 ALA A N 1
ATOM 1128 C CA . ALA A 1 146 ? 49.558 4.838 -24.683 1.00 86.25 146 ALA A CA 1
ATOM 1129 C C . ALA A 1 146 ? 50.321 4.226 -25.872 1.00 86.25 146 ALA A C 1
ATOM 1131 O O . ALA A 1 146 ? 51.552 4.154 -25.837 1.00 86.25 146 ALA A O 1
ATOM 1132 N N . LEU A 1 147 ? 49.615 3.847 -26.945 1.00 86.94 147 LEU A N 1
ATOM 1133 C CA . LEU A 1 147 ? 50.234 3.358 -28.182 1.00 86.94 147 LEU A CA 1
ATOM 1134 C C . LEU A 1 147 ? 51.090 4.429 -28.871 1.00 86.94 147 LEU A C 1
ATOM 1136 O O . LEU A 1 147 ? 52.209 4.128 -29.284 1.00 86.94 147 LEU A O 1
ATOM 1140 N N . CYS A 1 148 ? 50.622 5.680 -28.943 1.00 87.88 148 CYS A N 1
ATOM 1141 C CA . CYS A 1 148 ? 51.420 6.786 -29.485 1.00 87.88 148 CYS A CA 1
ATOM 1142 C C . CYS A 1 148 ? 52.718 7.011 -28.697 1.00 87.88 148 CYS A C 1
ATOM 1144 O O . CYS A 1 148 ? 53.776 7.193 -29.298 1.00 87.88 148 CYS A O 1
ATOM 1146 N N . ILE A 1 149 ? 52.661 6.977 -27.361 1.00 87.81 149 ILE A N 1
ATOM 1147 C CA . ILE A 1 149 ? 53.850 7.160 -26.512 1.00 87.81 149 ILE A CA 1
ATOM 1148 C C . ILE A 1 149 ? 54.860 6.022 -26.718 1.00 87.81 149 ILE A C 1
ATOM 1150 O O . ILE A 1 149 ? 56.063 6.278 -26.749 1.00 87.81 149 ILE A O 1
ATOM 1154 N N . LEU A 1 150 ? 54.391 4.780 -26.866 1.00 81.69 150 LEU A N 1
ATOM 1155 C CA . LEU A 1 150 ? 55.257 3.634 -27.160 1.00 81.69 150 LEU A CA 1
ATOM 1156 C C . LEU A 1 150 ? 55.911 3.755 -28.542 1.00 81.69 150 LEU A C 1
ATOM 1158 O O . LEU A 1 150 ? 57.113 3.534 -28.660 1.00 81.69 150 LEU A O 1
ATOM 1162 N N . TYR A 1 151 ? 55.155 4.174 -29.559 1.00 81.69 151 TYR A N 1
ATOM 1163 C CA . TYR A 1 151 ? 55.680 4.361 -30.914 1.00 81.69 151 TYR A CA 1
ATOM 1164 C C . TYR A 1 151 ? 56.745 5.467 -30.984 1.00 81.69 151 TYR A C 1
ATOM 1166 O O . TYR A 1 151 ? 57.751 5.301 -31.656 1.00 81.69 151 TYR A O 1
ATOM 1174 N N . LEU A 1 152 ? 56.574 6.566 -30.242 1.00 80.25 152 LEU A N 1
ATOM 1175 C CA . LEU A 1 152 ? 57.547 7.670 -30.178 1.00 80.25 15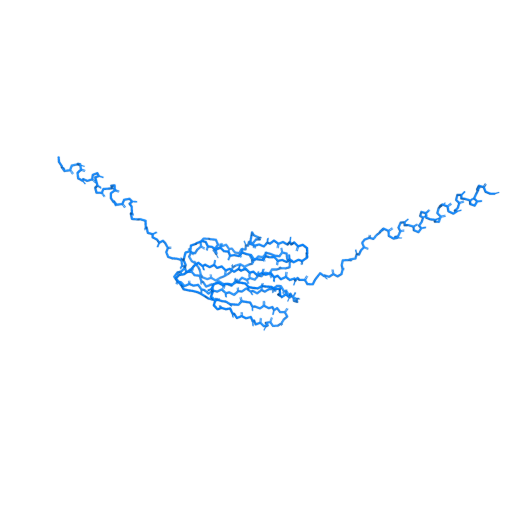2 LEU A CA 1
ATOM 1176 C C . LEU A 1 152 ? 58.843 7.330 -29.420 1.00 80.25 152 LEU A C 1
ATOM 1178 O O . LEU A 1 152 ? 59.820 8.065 -29.531 1.00 80.25 152 LEU A O 1
ATOM 1182 N N . LYS A 1 153 ? 58.844 6.267 -28.606 1.00 66.94 153 LYS A N 1
ATOM 1183 C CA . LYS A 1 153 ? 60.016 5.811 -27.841 1.00 66.94 153 LYS A CA 1
ATOM 1184 C C . LYS A 1 153 ? 60.863 4.758 -28.567 1.00 66.94 153 LYS A C 1
ATOM 1186 O O . LYS A 1 153 ? 61.889 4.365 -28.012 1.00 66.94 153 LYS A O 1
ATOM 1191 N N . THR A 1 154 ? 60.429 4.298 -29.739 1.00 59.78 154 THR A N 1
ATOM 1192 C CA . THR A 1 154 ? 61.136 3.311 -30.575 1.00 59.78 154 THR A CA 1
ATOM 1193 C C . THR A 1 154 ? 61.817 4.025 -31.732 1.00 59.78 154 THR A C 1
ATOM 1195 O O . THR A 1 154 ? 62.953 3.629 -32.067 1.00 59.78 154 THR A O 1
#